Protein AF-A0A2S9FXM4-F1 (afdb_monomer_lite)

Structure (mmCIF, N/CA/C/O backbone):
data_AF-A0A2S9FXM4-F1
#
_entry.id   AF-A0A2S9FXM4-F1
#
loop_
_atom_site.group_PDB
_atom_site.id
_atom_site.type_symbol
_atom_site.label_atom_id
_atom_site.label_alt_id
_atom_site.l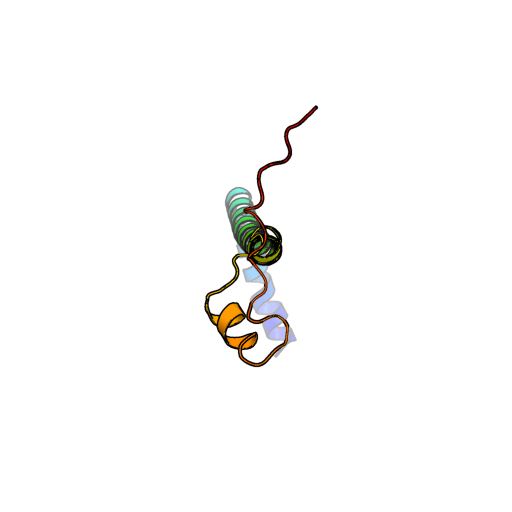abel_comp_id
_atom_site.label_asym_id
_atom_site.label_entity_id
_atom_site.label_seq_id
_atom_site.pdbx_PDB_ins_code
_atom_site.Cartn_x
_atom_site.Cartn_y
_atom_site.Cartn_z
_atom_site.occupancy
_atom_site.B_iso_or_equiv
_atom_site.auth_seq_id
_atom_site.auth_comp_id
_atom_site.auth_asym_id
_atom_site.auth_atom_id
_atom_site.pdbx_PDB_model_num
ATOM 1 N N . MET A 1 1 ? -36.896 -4.322 10.360 1.00 69.06 1 MET A N 1
ATOM 2 C CA . MET A 1 1 ? -35.661 -5.108 10.144 1.00 69.06 1 MET A CA 1
ATOM 3 C C . MET A 1 1 ? -34.413 -4.236 10.114 1.00 69.06 1 MET A C 1
ATOM 5 O O . MET A 1 1 ? -33.514 -4.516 10.890 1.00 69.06 1 MET A O 1
ATOM 9 N N . LEU A 1 2 ? -34.366 -3.148 9.328 1.00 83.19 2 LEU A N 1
ATOM 10 C CA . LEU A 1 2 ? -33.218 -2.223 9.323 1.00 83.19 2 LEU A CA 1
ATOM 11 C C . LEU A 1 2 ? -32.910 -1.636 10.717 1.00 83.19 2 LEU A C 1
ATOM 13 O O . LEU A 1 2 ? -31.777 -1.727 11.167 1.00 83.19 2 LEU A O 1
ATOM 17 N N . LEU A 1 3 ? -33.922 -1.117 11.430 1.00 88.50 3 LEU A N 1
ATOM 18 C CA . LEU A 1 3 ? -33.777 -0.571 12.792 1.00 88.50 3 LEU A CA 1
ATOM 19 C C . LEU A 1 3 ? -33.240 -1.614 13.790 1.00 88.50 3 LEU A C 1
ATOM 21 O O . LEU A 1 3 ? -32.385 -1.314 14.614 1.00 88.50 3 LEU A O 1
ATOM 25 N N . THR A 1 4 ? -33.732 -2.849 13.685 1.00 84.06 4 THR A N 1
ATOM 26 C CA . THR A 1 4 ? -33.337 -3.989 14.521 1.00 84.06 4 THR A CA 1
ATOM 27 C C . THR A 1 4 ? -31.872 -4.349 14.287 1.00 84.06 4 THR A C 1
ATOM 29 O O . THR A 1 4 ? -31.105 -4.451 15.237 1.00 84.06 4 THR A O 1
ATOM 32 N N . VAL A 1 5 ? -31.457 -4.463 13.021 1.00 80.88 5 VAL A N 1
ATOM 33 C CA . VAL A 1 5 ? -30.048 -4.677 12.668 1.00 80.88 5 VAL A CA 1
ATOM 34 C C . VAL A 1 5 ? -29.199 -3.512 13.172 1.00 80.88 5 VAL A C 1
ATOM 36 O O . VAL A 1 5 ? -28.167 -3.735 13.791 1.00 80.88 5 VAL A O 1
ATOM 39 N N . LEU A 1 6 ? -29.659 -2.272 12.994 1.00 83.75 6 LEU A N 1
ATOM 40 C CA . LEU A 1 6 ? -28.936 -1.089 13.440 1.00 83.75 6 LEU A CA 1
ATOM 41 C C . LEU A 1 6 ? -28.698 -1.118 14.954 1.00 83.75 6 LEU A C 1
ATOM 43 O O . LEU A 1 6 ? -27.552 -1.012 15.360 1.00 83.75 6 LEU A O 1
ATOM 47 N N . VAL A 1 7 ? -29.731 -1.334 15.774 1.00 80.06 7 VAL A N 1
ATOM 48 C CA . VAL A 1 7 ? -29.636 -1.326 17.246 1.00 80.06 7 VAL A CA 1
ATOM 49 C C . VAL A 1 7 ? -28.843 -2.514 17.792 1.00 80.06 7 VAL A C 1
ATOM 51 O O . VAL A 1 7 ? -27.935 -2.319 18.599 1.00 80.06 7 VAL A O 1
ATOM 54 N N . PHE A 1 8 ? -29.155 -3.736 17.352 1.00 81.00 8 PHE A N 1
ATOM 55 C CA . PHE A 1 8 ? -28.563 -4.941 17.938 1.00 81.00 8 PHE A CA 1
ATOM 56 C C . PHE A 1 8 ? -27.155 -5.234 17.419 1.00 81.00 8 PHE A C 1
ATOM 58 O O . PHE A 1 8 ? -26.361 -5.813 18.155 1.00 81.00 8 PHE A O 1
ATOM 65 N N . PHE A 1 9 ? -26.811 -4.814 16.196 1.00 77.44 9 PHE A N 1
ATOM 66 C CA . PHE A 1 9 ? -25.453 -4.997 15.679 1.00 77.44 9 PHE A CA 1
ATOM 67 C C . PHE A 1 9 ? -24.536 -3.814 15.979 1.00 77.44 9 PHE A C 1
ATOM 69 O O . PHE A 1 9 ? -23.358 -4.054 16.229 1.00 77.44 9 PHE A O 1
ATOM 76 N N . ASN A 1 10 ? -25.019 -2.559 16.003 1.00 80.88 10 ASN A N 1
ATOM 77 C CA . ASN A 1 10 ? -24.112 -1.425 16.239 1.00 80.88 10 ASN A CA 1
ATOM 78 C C . ASN A 1 10 ? -23.451 -1.504 17.610 1.00 80.88 10 ASN A C 1
ATOM 80 O O . ASN A 1 10 ? -22.237 -1.378 17.681 1.00 80.88 10 ASN A O 1
ATOM 84 N N . GLY A 1 11 ? -24.212 -1.697 18.690 1.00 80.19 11 GLY A N 1
ATOM 85 C CA . GLY A 1 11 ? -23.661 -1.658 20.052 1.00 80.19 11 GLY A CA 1
ATOM 86 C C . GLY A 1 11 ? -22.458 -2.597 20.241 1.00 80.19 11 GLY A C 1
ATOM 87 O O . GLY A 1 11 ? -21.360 -2.129 20.560 1.00 80.19 11 GLY A O 1
ATOM 88 N N . PRO A 1 12 ? -22.608 -3.906 19.971 1.00 80.31 12 PRO A N 1
ATOM 89 C CA . PRO A 1 12 ? -21.506 -4.865 20.031 1.00 80.31 12 PRO A CA 1
ATOM 90 C C . PRO A 1 12 ? -20.353 -4.533 19.073 1.00 80.31 12 PRO A C 1
ATOM 92 O O . PRO A 1 12 ? -19.191 -4.648 19.461 1.00 80.31 12 PRO A O 1
ATOM 95 N N . VAL A 1 13 ? -20.650 -4.062 17.854 1.00 76.94 13 VAL A N 1
ATOM 96 C CA . VAL A 1 13 ? -19.638 -3.651 16.863 1.00 76.94 13 VAL A CA 1
ATOM 97 C C . VAL A 1 13 ? -18.803 -2.470 17.360 1.00 76.94 13 VAL A C 1
ATOM 99 O O . VAL A 1 13 ? -17.576 -2.523 17.286 1.00 76.94 13 VAL A O 1
ATOM 102 N N . TRP A 1 14 ? -19.431 -1.431 17.914 1.00 75.81 14 TRP A N 1
ATOM 103 C CA . TRP A 1 14 ? -18.730 -0.278 18.484 1.00 75.81 14 TRP A CA 1
ATOM 104 C C . TRP A 1 14 ? -17.892 -0.669 19.696 1.00 75.81 14 TRP A C 1
ATOM 106 O O . TRP A 1 14 ? -16.783 -0.168 19.862 1.00 75.81 14 TRP A O 1
ATOM 116 N N . THR A 1 15 ? -18.380 -1.606 20.508 1.00 75.06 15 THR A N 1
ATOM 117 C CA . THR A 1 15 ? -17.648 -2.099 21.681 1.00 75.06 15 THR A CA 1
ATOM 118 C C . THR A 1 15 ? -16.416 -2.898 21.254 1.00 75.06 15 THR A C 1
ATOM 120 O O . THR A 1 15 ? -15.318 -2.657 21.751 1.00 75.06 15 THR A O 1
ATOM 123 N N . MET A 1 16 ? -16.5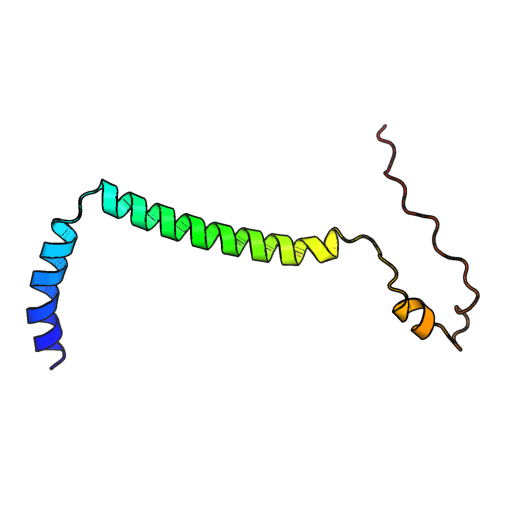52 -3.780 20.259 1.00 73.50 16 MET A N 1
ATOM 124 C CA . MET A 1 16 ? -15.411 -4.482 19.669 1.00 73.50 16 MET A CA 1
ATOM 125 C C . MET A 1 16 ? -14.415 -3.502 19.044 1.00 73.50 16 MET A C 1
ATOM 127 O O . MET A 1 16 ? -13.219 -3.621 19.304 1.00 73.50 16 MET A O 1
ATOM 131 N N . ALA A 1 17 ? -14.882 -2.494 18.301 1.00 70.06 17 ALA A N 1
ATOM 132 C CA . ALA A 1 17 ? -14.026 -1.460 17.722 1.00 70.06 17 ALA A CA 1
ATOM 133 C C . ALA A 1 17 ? -13.282 -0.643 18.794 1.00 70.06 17 ALA A C 1
ATOM 135 O O . ALA A 1 17 ? -12.094 -0.374 18.635 1.00 70.06 17 ALA A O 1
ATOM 136 N N . ALA A 1 18 ? -13.9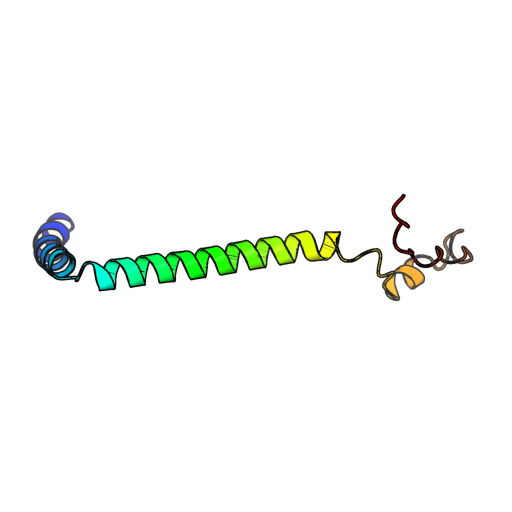38 -0.312 19.910 1.00 70.56 18 ALA A N 1
ATOM 137 C CA . ALA A 1 18 ? -13.329 0.397 21.035 1.00 70.56 18 ALA A CA 1
ATOM 138 C C . ALA A 1 18 ? -12.268 -0.441 21.772 1.00 70.56 18 ALA A C 1
ATOM 140 O O . ALA A 1 18 ? -11.316 0.114 22.318 1.00 70.56 18 ALA A O 1
ATOM 141 N N . THR A 1 19 ? -12.396 -1.773 21.761 1.00 74.50 19 THR A N 1
ATOM 142 C CA . THR A 1 19 ? -11.389 -2.684 22.338 1.00 74.50 19 THR A CA 1
ATOM 143 C C . THR A 1 19 ? -10.208 -2.972 21.409 1.00 74.50 19 THR A C 1
ATOM 145 O O . THR A 1 19 ? -9.214 -3.563 21.841 1.00 74.50 19 THR A O 1
ATOM 148 N N . ILE A 1 20 ? -10.266 -2.556 20.137 1.00 76.62 20 ILE A N 1
ATOM 149 C CA . ILE A 1 20 ? -9.115 -2.675 19.241 1.00 76.62 20 ILE A CA 1
ATOM 150 C C . ILE A 1 20 ? -8.024 -1.729 19.742 1.00 76.62 20 ILE A C 1
ATOM 152 O O . ILE A 1 20 ? -8.162 -0.508 19.731 1.00 76.62 20 ILE A O 1
ATOM 156 N N . SER A 1 21 ? -6.897 -2.310 20.157 1.00 78.56 21 SER A N 1
ATOM 157 C CA . SER A 1 21 ? -5.709 -1.539 20.520 1.00 78.56 21 SER A CA 1
ATOM 158 C C . SER A 1 21 ? -5.300 -0.611 19.373 1.00 78.56 21 SER A C 1
ATOM 160 O O . SER A 1 21 ? -5.267 -1.024 18.209 1.00 78.56 21 SER A O 1
ATOM 162 N N . ARG A 1 22 ? -4.914 0.627 19.716 1.00 81.12 22 ARG A N 1
ATOM 163 C CA . ARG A 1 22 ? -4.427 1.649 18.771 1.00 81.12 22 ARG A CA 1
ATOM 164 C C . ARG A 1 22 ? -3.359 1.096 17.826 1.00 81.12 22 ARG A C 1
ATOM 166 O O . ARG A 1 22 ? -3.349 1.450 16.652 1.00 81.12 22 ARG A O 1
ATOM 173 N N . LEU A 1 23 ? -2.510 0.192 18.321 1.00 85.31 23 LEU A N 1
ATOM 174 C CA . LEU A 1 23 ? -1.478 -0.471 17.528 1.00 85.31 23 LEU A CA 1
ATOM 175 C C . LEU A 1 23 ? -2.080 -1.316 16.395 1.00 85.31 23 LEU A C 1
ATOM 177 O O . LEU A 1 23 ? -1.684 -1.166 15.246 1.00 85.31 23 LEU A O 1
ATOM 181 N N . ARG A 1 24 ? -3.079 -2.158 16.684 1.00 88.19 24 ARG A N 1
ATOM 182 C CA . ARG A 1 24 ? -3.736 -3.008 15.672 1.00 88.19 24 ARG A CA 1
ATOM 183 C C . ARG A 1 24 ? -4.431 -2.178 14.597 1.00 88.19 24 ARG A C 1
ATOM 185 O O . ARG A 1 24 ? -4.362 -2.533 13.425 1.00 88.19 24 ARG A O 1
ATOM 192 N N . LEU A 1 25 ? -5.064 -1.074 14.993 1.00 88.06 25 LEU A N 1
ATOM 193 C CA . LEU A 1 25 ? -5.705 -0.148 14.062 1.00 88.06 25 LEU A CA 1
ATOM 194 C C . LEU A 1 25 ? -4.674 0.517 13.140 1.00 88.06 25 LEU A C 1
ATOM 196 O O . LEU A 1 25 ? -4.869 0.552 11.928 1.00 88.06 25 LEU A O 1
ATOM 200 N N . TRP A 1 26 ? -3.543 0.962 13.692 1.00 94.31 26 TRP A N 1
ATOM 201 C CA . TRP A 1 26 ? -2.434 1.497 12.901 1.00 94.31 26 TRP A CA 1
ATOM 202 C C . TRP A 1 26 ? -1.824 0.468 11.949 1.00 94.31 26 TRP A C 1
ATOM 204 O O . TRP A 1 26 ? -1.579 0.804 10.794 1.00 94.31 26 TRP A O 1
ATOM 214 N N . LEU A 1 27 ? -1.632 -0.785 12.380 1.00 93.56 27 LEU A N 1
ATOM 215 C CA . LEU A 1 27 ? -1.185 -1.861 11.488 1.00 93.56 27 LEU A CA 1
ATOM 216 C C . LEU A 1 27 ? -2.173 -2.093 10.339 1.00 93.56 27 LEU A C 1
ATOM 218 O O . LEU A 1 27 ? -1.744 -2.241 9.199 1.00 93.56 27 LEU A O 1
ATOM 222 N N . ALA A 1 28 ? -3.480 -2.099 10.617 1.00 91.88 28 ALA A N 1
ATOM 223 C CA . ALA A 1 28 ? -4.503 -2.269 9.588 1.00 91.88 28 ALA A CA 1
ATOM 224 C C . ALA A 1 28 ? -4.501 -1.110 8.576 1.00 91.88 28 ALA A C 1
ATOM 226 O O . ALA A 1 28 ? -4.559 -1.344 7.370 1.00 91.88 28 ALA A O 1
ATOM 227 N N . LEU A 1 29 ? -4.376 0.134 9.053 1.00 95.31 29 LEU A N 1
ATOM 228 C CA . LEU A 1 29 ? -4.253 1.314 8.194 1.00 95.31 29 LEU A CA 1
ATOM 229 C C . LEU A 1 29 ? -2.981 1.274 7.346 1.00 95.31 29 LEU A C 1
ATOM 231 O O . LEU A 1 29 ? -3.038 1.536 6.148 1.00 95.31 29 LEU A O 1
ATOM 235 N N . LEU A 1 30 ? -1.843 0.925 7.946 1.00 97.12 30 LEU A N 1
ATOM 236 C CA . LEU A 1 30 ? -0.562 0.838 7.248 1.00 97.12 30 LEU A CA 1
ATOM 237 C C . LEU A 1 30 ? -0.589 -0.279 6.200 1.00 97.12 30 LEU A C 1
ATOM 239 O O . LEU A 1 30 ? -0.130 -0.079 5.079 1.00 97.12 30 LEU A O 1
ATOM 243 N N . PHE A 1 31 ? -1.195 -1.422 6.520 1.00 96.88 31 PHE A N 1
ATOM 244 C CA . PHE A 1 31 ? -1.426 -2.503 5.567 1.00 96.88 31 PHE A CA 1
ATOM 245 C C . PHE A 1 31 ? -2.288 -2.050 4.381 1.00 96.88 31 PHE A C 1
ATOM 247 O O . PHE A 1 31 ? -1.917 -2.269 3.227 1.00 96.88 31 PHE A O 1
ATOM 254 N N . LEU A 1 32 ? -3.401 -1.362 4.647 1.00 97.38 32 LEU A N 1
ATOM 255 C CA . LEU A 1 32 ? -4.257 -0.811 3.596 1.00 97.38 32 LEU A CA 1
ATOM 256 C C . LEU A 1 32 ? -3.499 0.207 2.727 1.00 97.38 32 LEU A C 1
ATOM 258 O O . LEU A 1 32 ? -3.599 0.171 1.499 1.00 97.38 32 LEU A O 1
ATOM 262 N N . LEU A 1 33 ? -2.700 1.074 3.354 1.00 97.50 33 LEU A N 1
ATOM 263 C CA . LEU A 1 33 ? -1.859 2.054 2.671 1.00 97.50 33 LEU A CA 1
ATOM 264 C C . LEU A 1 33 ? -0.805 1.377 1.785 1.00 97.50 33 LEU A C 1
ATOM 266 O O . LEU A 1 33 ? -0.611 1.803 0.650 1.00 97.50 33 LEU A O 1
ATOM 270 N N . LEU A 1 34 ? -0.158 0.310 2.264 1.00 98.06 34 LEU A N 1
ATOM 271 C CA . LEU A 1 34 ? 0.816 -0.471 1.494 1.00 98.06 34 LEU A CA 1
ATOM 272 C C . LEU A 1 34 ? 0.187 -1.080 0.244 1.00 98.06 34 LEU A C 1
ATOM 274 O O . LEU A 1 34 ? 0.767 -0.984 -0.835 1.00 98.06 34 LEU A O 1
ATOM 278 N N . ILE A 1 35 ? -1.007 -1.664 0.366 1.00 97.19 35 ILE A N 1
ATOM 279 C CA . ILE A 1 35 ? -1.735 -2.214 -0.784 1.00 97.19 35 ILE A CA 1
ATOM 280 C C . ILE A 1 35 ? -2.064 -1.101 -1.784 1.00 97.19 35 ILE A C 1
ATOM 282 O O . ILE A 1 35 ? -1.806 -1.248 -2.980 1.00 97.19 35 ILE A O 1
ATOM 286 N N . ALA A 1 36 ? -2.592 0.030 -1.310 1.00 96.12 36 ALA A N 1
ATOM 287 C CA . ALA A 1 36 ? -2.905 1.173 -2.162 1.00 96.12 36 ALA A CA 1
ATOM 288 C C . ALA A 1 36 ? -1.656 1.708 -2.883 1.00 96.12 36 ALA A C 1
ATOM 290 O O . ALA A 1 36 ? -1.691 1.933 -4.094 1.00 96.12 36 ALA A O 1
ATOM 291 N N . ALA A 1 37 ? -0.538 1.846 -2.168 1.00 96.56 37 ALA A N 1
ATOM 292 C CA . ALA A 1 37 ? 0.741 2.263 -2.725 1.00 96.56 37 ALA A CA 1
ATOM 293 C C . ALA A 1 37 ? 1.270 1.253 -3.752 1.00 96.56 37 ALA A C 1
ATOM 295 O O . ALA A 1 37 ? 1.700 1.658 -4.828 1.00 96.56 37 ALA A O 1
ATOM 296 N N . ALA A 1 38 ? 1.181 -0.051 -3.481 1.00 95.19 38 ALA A N 1
ATOM 297 C CA . ALA A 1 38 ? 1.584 -1.093 -4.422 1.00 95.19 38 ALA A CA 1
ATOM 298 C C . ALA A 1 38 ? 0.768 -1.030 -5.720 1.00 95.19 38 ALA A C 1
ATOM 300 O O . ALA A 1 38 ? 1.338 -1.078 -6.811 1.00 95.19 38 ALA A O 1
ATOM 301 N N . PHE A 1 39 ? -0.553 -0.844 -5.628 1.00 93.00 39 PHE A N 1
ATOM 302 C CA . PHE A 1 39 ? -1.394 -0.636 -6.807 1.00 93.00 39 PHE A CA 1
ATOM 303 C C . PHE A 1 39 ? -1.052 0.656 -7.542 1.00 93.00 39 PHE A C 1
ATOM 305 O O . PHE A 1 39 ? -0.973 0.651 -8.770 1.00 93.00 39 PHE A O 1
ATOM 312 N N . LEU A 1 40 ? -0.835 1.754 -6.819 1.00 93.69 40 LEU A N 1
ATOM 313 C CA . LEU A 1 40 ? -0.481 3.038 -7.410 1.00 93.69 40 LEU A CA 1
ATOM 314 C C . LEU A 1 40 ? 0.853 2.952 -8.153 1.00 93.69 40 LEU A C 1
ATOM 316 O O . LEU A 1 40 ? 0.932 3.355 -9.311 1.00 93.69 40 LEU A O 1
ATOM 320 N N . VAL A 1 41 ? 1.878 2.379 -7.524 1.00 92.12 41 VAL A N 1
ATOM 321 C CA . VAL A 1 41 ? 3.205 2.179 -8.112 1.00 92.12 41 VAL A CA 1
ATOM 322 C C . VAL A 1 41 ? 3.126 1.204 -9.278 1.00 92.12 41 VAL A C 1
ATOM 324 O O . VAL A 1 41 ? 3.672 1.504 -10.328 1.00 92.12 41 VAL A O 1
ATOM 327 N N . SER A 1 42 ? 2.395 0.093 -9.164 1.00 88.06 42 SER A N 1
ATOM 328 C CA . SER A 1 42 ? 2.215 -0.867 -10.261 1.00 88.06 42 SER A CA 1
ATOM 329 C C . SER A 1 42 ? 1.506 -0.245 -11.469 1.00 88.06 42 SER A C 1
ATOM 331 O O . SER A 1 42 ? 1.959 -0.405 -12.604 1.00 88.06 42 SER A O 1
ATOM 333 N N . ARG A 1 43 ? 0.442 0.542 -11.254 1.00 80.69 43 ARG A N 1
ATOM 334 C CA . ARG A 1 43 ? -0.235 1.283 -12.332 1.00 80.69 43 ARG A CA 1
ATOM 335 C C . ARG A 1 43 ? 0.653 2.363 -12.927 1.00 80.69 43 ARG A C 1
ATOM 337 O O . ARG A 1 43 ? 0.684 2.520 -14.145 1.00 80.69 43 ARG A O 1
ATOM 344 N N . THR A 1 44 ? 1.376 3.087 -12.080 1.00 78.50 44 THR A N 1
ATOM 345 C CA . THR A 1 44 ? 2.307 4.128 -12.516 1.00 78.50 44 THR A CA 1
ATOM 346 C C . THR A 1 44 ? 3.407 3.495 -13.352 1.00 78.50 44 THR A C 1
ATOM 348 O O . THR A 1 44 ? 3.535 3.856 -14.512 1.00 78.50 44 THR A O 1
ATOM 351 N N . LEU A 1 45 ? 4.095 2.470 -12.843 1.00 74.50 45 LEU A N 1
ATOM 352 C CA . LEU A 1 45 ? 5.099 1.685 -13.562 1.00 74.50 45 LEU A CA 1
ATOM 353 C C . LEU A 1 45 ? 4.549 1.116 -14.865 1.00 74.50 45 LEU A C 1
ATOM 355 O O . LEU A 1 45 ? 5.201 1.246 -15.887 1.00 74.50 45 LEU A O 1
ATOM 359 N N . SER A 1 46 ? 3.341 0.555 -14.879 1.00 72.62 46 SER A N 1
ATOM 360 C CA . SER A 1 46 ? 2.716 0.049 -16.110 1.00 72.62 46 SER A CA 1
ATOM 361 C C . SER A 1 46 ? 2.446 1.151 -17.134 1.00 72.62 46 SER A C 1
ATOM 363 O O . SER A 1 46 ? 2.502 0.890 -18.331 1.00 72.62 46 SER A O 1
ATOM 365 N N . ARG A 1 47 ? 2.187 2.383 -16.683 1.00 67.75 47 ARG A N 1
ATOM 366 C CA . ARG A 1 47 ? 1.960 3.552 -17.540 1.00 67.75 47 ARG A CA 1
ATOM 367 C C . ARG A 1 47 ? 3.259 4.226 -17.988 1.00 67.75 47 ARG A C 1
ATOM 369 O O . ARG A 1 47 ? 3.320 4.682 -19.122 1.00 67.75 47 ARG A O 1
ATOM 376 N N . VAL A 1 48 ? 4.299 4.273 -17.154 1.00 66.31 48 VAL A N 1
ATOM 377 C CA . VAL A 1 48 ? 5.614 4.810 -17.552 1.00 66.31 48 VAL A CA 1
ATOM 378 C C . VAL A 1 48 ? 6.501 3.781 -18.243 1.00 66.31 48 VAL A C 1
ATOM 380 O O . VAL A 1 48 ? 7.356 4.182 -19.014 1.00 66.31 48 VAL A O 1
ATOM 383 N N . ARG A 1 49 ? 6.301 2.471 -18.074 1.00 60.50 49 ARG A N 1
ATOM 384 C CA . ARG A 1 49 ? 7.040 1.426 -18.806 1.00 60.50 49 ARG A CA 1
ATOM 385 C C . ARG A 1 49 ? 6.931 1.548 -20.333 1.00 60.50 49 ARG A C 1
ATOM 387 O O . ARG A 1 49 ? 7.964 1.375 -20.962 1.00 60.50 49 ARG A O 1
ATOM 394 N N . PRO A 1 50 ? 5.777 1.849 -20.956 1.00 60.56 50 PRO A N 1
ATOM 395 C CA . PRO A 1 50 ? 5.713 2.114 -22.395 1.00 60.56 50 PRO A CA 1
ATOM 396 C C . PRO A 1 50 ? 6.363 3.447 -22.791 1.00 60.56 50 PRO A C 1
ATOM 398 O O . PRO A 1 50 ? 6.806 3.578 -23.921 1.00 60.56 50 PRO A O 1
ATOM 401 N N . ILE A 1 51 ? 6.473 4.409 -21.867 1.00 61.38 51 ILE A N 1
ATOM 402 C CA . ILE A 1 51 ? 7.162 5.690 -22.105 1.00 61.38 51 ILE A CA 1
ATOM 403 C C . ILE A 1 51 ? 8.686 5.517 -21.989 1.00 61.38 51 ILE A C 1
ATOM 405 O O . ILE A 1 51 ? 9.442 6.108 -22.753 1.00 61.38 51 ILE A O 1
ATOM 409 N N . LEU A 1 52 ? 9.143 4.690 -21.042 1.00 58.50 52 LEU A N 1
ATOM 410 C CA . LEU A 1 52 ? 10.552 4.358 -20.834 1.00 58.50 52 LEU A CA 1
ATOM 411 C C . LEU A 1 52 ? 11.049 3.244 -21.744 1.00 58.50 52 LEU A C 1
ATOM 413 O O . LEU A 1 52 ? 12.261 3.129 -21.867 1.00 58.50 52 LEU A O 1
ATOM 417 N N . ARG A 1 53 ? 10.171 2.420 -22.336 1.00 57.06 53 ARG A N 1
ATOM 418 C CA . ARG A 1 53 ? 10.534 1.506 -23.421 1.00 57.06 53 ARG A CA 1
ATOM 419 C C . ARG A 1 53 ? 10.792 2.372 -24.646 1.00 57.06 53 ARG A C 1
ATOM 421 O O . ARG A 1 53 ? 9.841 2.781 -25.308 1.00 57.06 53 ARG A O 1
ATOM 428 N N . PRO A 1 54 ? 12.059 2.686 -24.943 1.00 57.09 54 PRO A N 1
ATOM 429 C CA . PRO A 1 54 ? 12.375 3.455 -26.117 1.00 57.09 54 PRO A CA 1
ATOM 430 C C . PRO A 1 54 ? 12.262 2.461 -27.260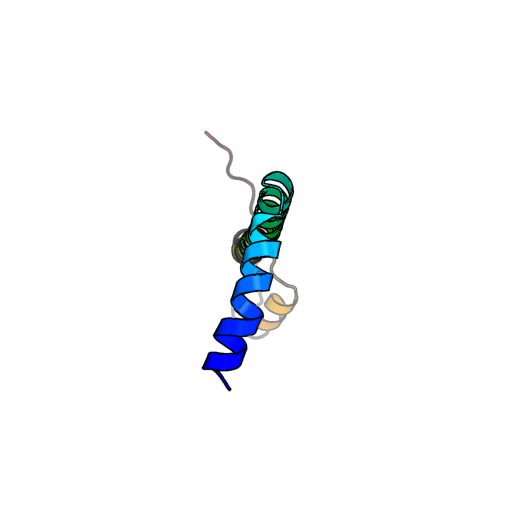 1.00 57.09 54 PRO A C 1
ATOM 432 O O . PRO A 1 54 ? 13.091 1.562 -27.341 1.00 57.09 54 PRO A O 1
ATOM 435 N N . ASP A 1 55 ? 11.263 2.615 -28.125 1.00 58.78 55 ASP A N 1
ATOM 436 C CA . ASP A 1 55 ? 11.494 2.325 -29.543 1.00 58.78 55 ASP A CA 1
ATOM 437 C C . ASP A 1 55 ? 12.038 0.902 -29.797 1.00 58.78 55 ASP A C 1
ATOM 439 O O . ASP A 1 55 ? 12.973 0.698 -30.572 1.00 58.78 55 ASP A O 1
ATOM 443 N N . ALA A 1 56 ? 11.531 -0.097 -29.068 1.00 53.91 56 ALA A N 1
ATOM 444 C CA . ALA A 1 56 ? 11.857 -1.478 -29.374 1.00 53.91 56 ALA A CA 1
ATOM 445 C C . ALA A 1 56 ? 11.023 -1.817 -30.601 1.00 53.91 56 ALA A C 1
ATOM 447 O O . ALA A 1 56 ? 9.934 -2.355 -30.444 1.00 53.91 56 ALA A O 1
ATOM 448 N N . LYS A 1 57 ? 11.517 -1.402 -31.777 1.00 53.94 57 LYS A N 1
ATOM 449 C CA . LYS A 1 57 ? 11.072 -1.855 -33.092 1.00 53.94 57 LYS A CA 1
ATOM 450 C C . LYS A 1 57 ? 10.814 -3.347 -32.957 1.00 53.94 57 LYS A C 1
ATOM 452 O O . LYS A 1 57 ? 11.762 -4.124 -32.805 1.00 53.94 57 LYS A O 1
ATOM 457 N N . GLN A 1 58 ? 9.549 -3.724 -32.861 1.00 61.44 58 GLN A N 1
ATOM 458 C CA . GLN A 1 58 ? 9.218 -5.123 -32.731 1.00 61.44 58 GLN A CA 1
ATOM 459 C C . GLN A 1 58 ? 9.373 -5.723 -34.136 1.00 61.44 58 GLN A C 1
ATOM 461 O O . GLN A 1 58 ? 9.161 -5.022 -35.129 1.00 61.44 58 GLN A O 1
ATOM 466 N N . PRO A 1 59 ? 9.832 -6.973 -34.278 1.00 60.41 59 PRO A N 1
ATOM 467 C CA . PRO A 1 59 ? 10.046 -7.573 -35.596 1.00 60.41 59 PRO A CA 1
ATOM 468 C C . PRO A 1 59 ? 8.784 -7.531 -36.482 1.00 60.41 59 PRO A C 1
ATOM 470 O O . PRO A 1 59 ? 8.897 -7.440 -37.703 1.00 60.41 59 PRO A O 1
ATOM 473 N N . GLU A 1 60 ? 7.592 -7.501 -35.881 1.00 64.62 60 GLU A N 1
ATOM 474 C CA . GLU A 1 60 ? 6.304 -7.283 -36.549 1.00 64.62 60 GLU A CA 1
ATOM 475 C C . GLU A 1 60 ? 6.135 -5.897 -37.205 1.00 64.62 60 GLU A C 1
ATOM 477 O O . GLU A 1 60 ? 5.431 -5.774 -38.211 1.00 64.62 60 GLU A O 1
ATOM 482 N N . ASP A 1 61 ? 6.817 -4.860 -36.714 1.00 66.19 61 ASP A N 1
ATOM 483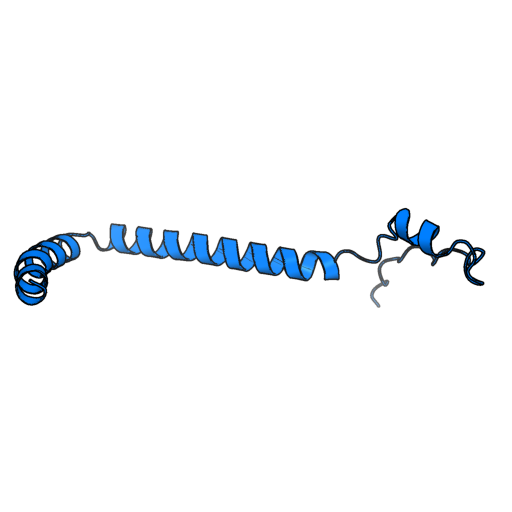 C CA . ASP A 1 61 ? 6.756 -3.514 -37.295 1.00 66.19 61 ASP A CA 1
ATOM 484 C C . ASP A 1 61 ? 7.457 -3.480 -38.665 1.00 66.19 61 ASP A C 1
ATOM 486 O O . ASP A 1 61 ? 7.019 -2.784 -39.578 1.00 66.19 61 ASP A O 1
ATOM 490 N N . ALA A 1 62 ? 8.513 -4.286 -38.846 1.00 67.12 62 ALA A N 1
ATOM 491 C CA . ALA A 1 62 ? 9.203 -4.429 -40.131 1.00 67.12 62 ALA A CA 1
ATOM 492 C C . ALA A 1 62 ? 8.345 -5.167 -41.170 1.00 67.12 62 ALA A C 1
ATOM 494 O O . ALA A 1 62 ? 8.375 -4.821 -42.349 1.00 67.12 62 ALA A O 1
ATOM 495 N N . ALA A 1 63 ? 7.534 -6.137 -40.733 1.00 72.25 63 ALA A N 1
ATOM 496 C CA . ALA A 1 63 ? 6.602 -6.845 -41.609 1.00 72.25 63 ALA A CA 1
ATOM 497 C C . ALA A 1 63 ? 5.481 -5.928 -42.136 1.00 72.25 63 ALA A C 1
ATOM 499 O O . ALA A 1 63 ? 4.985 -6.133 -43.240 1.00 72.25 63 ALA A O 1
ATOM 500 N N . THR A 1 64 ? 5.123 -4.884 -41.382 1.00 74.94 64 THR A N 1
ATOM 501 C CA . THR A 1 64 ? 4.109 -3.885 -41.774 1.00 74.94 64 THR A CA 1
ATOM 502 C C . THR A 1 64 ? 4.604 -2.934 -42.875 1.00 74.94 64 THR A C 1
ATOM 504 O O . THR A 1 64 ? 3.800 -2.291 -43.548 1.00 74.94 64 THR A O 1
ATOM 507 N N . LEU A 1 65 ? 5.921 -2.844 -43.088 1.00 71.75 65 LEU A N 1
ATOM 508 C CA . LEU A 1 65 ? 6.531 -1.967 -44.093 1.00 71.75 65 LEU A CA 1
ATOM 509 C C . LEU A 1 65 ? 6.705 -2.641 -45.462 1.00 71.75 65 LEU A C 1
ATOM 511 O O . LEU A 1 65 ? 7.041 -1.946 -46.423 1.00 71.75 65 LEU A O 1
ATOM 515 N N . ILE A 1 66 ? 6.453 -3.951 -45.565 1.00 80.12 66 ILE A N 1
ATOM 516 C CA . ILE A 1 66 ? 6.542 -4.712 -46.818 1.00 80.12 66 ILE A CA 1
ATOM 517 C C . ILE A 1 66 ? 5.511 -4.170 -47.816 1.00 80.12 66 ILE A C 1
ATOM 519 O O . ILE A 1 66 ? 4.322 -4.082 -47.513 1.00 80.12 66 ILE A O 1
ATOM 523 N N . GLY A 1 67 ? 5.963 -3.791 -49.011 1.00 79.75 67 GLY A N 1
ATOM 524 C CA . GLY A 1 67 ? 5.120 -3.190 -50.047 1.00 79.75 67 GLY A CA 1
ATOM 525 C C . GLY A 1 67 ? 4.871 -1.689 -49.871 1.00 79.75 67 GLY A C 1
ATOM 526 O O . GLY A 1 67 ? 4.173 -1.086 -50.687 1.00 79.75 67 GLY A O 1
ATOM 527 N N . THR A 1 68 ? 5.453 -1.061 -48.845 1.00 80.31 68 THR A N 1
ATOM 528 C CA . THR A 1 68 ? 5.484 0.400 -48.724 1.00 80.31 68 THR A CA 1
ATOM 529 C C . THR A 1 68 ? 6.783 0.958 -49.319 1.00 80.31 68 THR A C 1
ATOM 531 O O . THR A 1 68 ? 7.810 0.282 -49.301 1.00 80.31 68 THR A O 1
ATOM 534 N N . PRO A 1 69 ? 6.812 2.225 -49.773 1.00 77.75 69 PRO A N 1
ATOM 535 C CA . PRO A 1 69 ? 8.047 2.874 -50.233 1.00 77.75 69 PRO A CA 1
ATOM 536 C C . PRO A 1 69 ? 9.167 2.943 -49.178 1.00 77.75 69 PRO A C 1
ATOM 538 O O . PRO A 1 69 ? 10.293 3.306 -49.501 1.00 77.75 69 PRO A O 1
ATOM 541 N N . PHE A 1 70 ? 8.853 2.636 -47.916 1.00 76.62 70 PHE A N 1
ATOM 542 C CA . PHE A 1 70 ? 9.767 2.670 -46.777 1.00 76.62 70 PHE A CA 1
ATOM 543 C C . PHE A 1 70 ? 10.374 1.298 -46.445 1.00 76.62 70 PHE A C 1
ATOM 545 O O . PHE A 1 70 ? 11.140 1.199 -45.491 1.00 76.62 70 PHE A O 1
ATOM 552 N N . GLU A 1 71 ? 10.076 0.252 -47.222 1.00 80.81 71 GLU A N 1
ATOM 553 C CA . GLU A 1 71 ? 10.594 -1.110 -47.018 1.00 80.81 71 GLU A CA 1
ATOM 554 C C . GLU A 1 71 ? 12.130 -1.171 -46.997 1.00 80.81 71 GLU A C 1
ATOM 556 O O . GLU A 1 71 ? 12.729 -1.903 -46.213 1.00 80.81 71 GLU A O 1
ATOM 561 N N . THR A 1 72 ? 12.781 -0.357 -47.827 1.00 78.75 72 THR A N 1
ATOM 562 C CA . THR A 1 72 ? 14.243 -0.278 -47.953 1.00 78.75 72 THR A CA 1
ATOM 563 C C . THR A 1 72 ? 14.875 0.809 -47.084 1.00 78.75 72 THR A C 1
ATOM 565 O O . THR A 1 72 ? 16.076 1.065 -47.195 1.00 78.75 72 THR A O 1
ATOM 568 N N . MET A 1 73 ? 14.100 1.471 -46.217 1.00 78.88 73 MET A N 1
ATOM 569 C CA . MET A 1 73 ? 14.620 2.547 -45.380 1.00 78.88 73 MET A CA 1
ATOM 570 C C . MET A 1 73 ? 15.581 1.981 -44.316 1.00 78.88 73 MET A C 1
ATOM 572 O O . MET A 1 73 ? 15.198 1.089 -43.556 1.00 78.88 73 MET A O 1
ATOM 576 N N . PRO A 1 74 ? 16.828 2.484 -44.232 1.00 70.94 74 PRO A N 1
ATOM 577 C CA . PRO A 1 74 ? 17.789 2.013 -43.246 1.00 70.94 74 PRO A CA 1
ATOM 578 C C . PRO A 1 74 ? 17.327 2.351 -41.829 1.00 70.94 74 PRO A C 1
ATOM 580 O O . PRO A 1 74 ? 16.757 3.415 -41.572 1.00 70.94 74 PRO A O 1
ATOM 583 N N . ASP A 1 75 ? 17.605 1.437 -40.902 1.00 67.94 75 ASP A N 1
ATOM 584 C CA . ASP A 1 75 ? 17.156 1.575 -39.525 1.00 67.94 75 ASP A CA 1
ATOM 585 C C . ASP A 1 75 ? 17.760 2.781 -38.813 1.00 67.94 75 ASP A C 1
ATOM 587 O O . ASP A 1 75 ? 18.919 3.156 -39.024 1.00 67.94 75 ASP A O 1
ATOM 591 N N . ARG A 1 76 ? 16.964 3.383 -37.920 1.00 65.25 76 ARG A N 1
ATOM 592 C CA . ARG A 1 76 ? 17.419 4.529 -37.135 1.00 65.25 76 ARG A CA 1
ATOM 593 C C . ARG A 1 76 ? 18.636 4.107 -36.300 1.00 65.25 76 ARG A C 1
ATOM 595 O O . ARG A 1 76 ? 18.560 3.098 -35.593 1.00 65.25 76 ARG A O 1
ATOM 602 N N . PRO A 1 77 ? 19.743 4.871 -36.328 1.00 66.81 77 PRO A N 1
ATOM 603 C CA . PRO A 1 77 ? 20.917 4.551 -35.532 1.00 66.81 77 PRO A CA 1
ATOM 604 C C . PRO A 1 77 ? 20.544 4.449 -34.051 1.00 66.81 77 PRO A C 1
ATOM 606 O O . PRO A 1 77 ? 19.764 5.253 -33.530 1.00 66.81 77 PRO A O 1
ATOM 609 N N . ARG A 1 78 ? 21.094 3.420 -33.392 1.00 64.12 78 ARG A N 1
ATOM 610 C CA . ARG A 1 78 ? 20.815 3.069 -31.995 1.00 64.12 78 ARG A CA 1
ATOM 611 C C . ARG A 1 78 ? 20.915 4.315 -31.116 1.00 64.12 78 ARG A C 1
ATOM 613 O O . ARG A 1 78 ? 21.937 4.996 -31.118 1.00 64.12 78 ARG A O 1
ATOM 620 N N . ARG A 1 79 ? 19.847 4.601 -30.367 1.00 63.81 79 ARG A N 1
ATOM 621 C CA . ARG A 1 79 ? 19.757 5.788 -29.510 1.00 63.81 79 ARG A CA 1
ATOM 622 C C . ARG A 1 79 ? 20.854 5.708 -28.439 1.00 63.81 79 ARG A C 1
ATOM 624 O O . ARG A 1 79 ? 20.792 4.855 -27.557 1.00 63.81 79 ARG A O 1
ATOM 631 N N . VAL A 1 80 ? 21.875 6.555 -28.552 1.00 70.75 80 VAL A N 1
ATOM 632 C CA . VAL A 1 80 ? 22.934 6.708 -27.544 1.00 70.75 80 VAL A CA 1
ATOM 633 C C . VAL A 1 80 ? 22.500 7.725 -26.493 1.00 70.75 80 VAL A C 1
ATOM 635 O O . VAL A 1 80 ? 21.751 8.658 -26.789 1.00 70.75 80 VAL A O 1
ATOM 638 N N . THR A 1 81 ? 22.928 7.528 -25.248 1.00 68.31 81 THR A N 1
ATOM 639 C CA . THR A 1 81 ? 22.656 8.459 -24.151 1.00 68.31 81 THR A CA 1
ATOM 640 C C . THR A 1 81 ? 23.270 9.818 -24.482 1.00 68.31 81 THR A C 1
ATOM 642 O O . THR A 1 81 ? 24.432 9.882 -24.877 1.00 68.31 81 THR A O 1
ATOM 645 N N . LEU A 1 82 ? 22.501 10.900 -24.331 1.00 70.38 82 LEU A N 1
ATOM 646 C CA . LEU A 1 82 ? 23.012 12.261 -24.509 1.00 70.38 82 LEU A CA 1
ATOM 647 C C . LEU A 1 82 ? 24.170 12.503 -23.534 1.00 70.38 82 LEU A C 1
ATOM 649 O O . LEU A 1 82 ? 23.980 12.446 -22.317 1.00 70.38 82 LEU A O 1
ATOM 653 N N . SER A 1 83 ? 25.359 12.767 -24.075 1.00 70.12 83 SER A N 1
ATOM 654 C CA . SER A 1 83 ? 26.514 13.226 -23.308 1.00 70.12 83 SER A CA 1
ATOM 655 C C . SER A 1 83 ? 26.137 14.533 -22.609 1.00 70.12 83 SER A C 1
ATOM 657 O O . SER A 1 83 ? 25.709 15.484 -23.266 1.00 70.12 83 SER A O 1
ATOM 659 N N . LYS A 1 84 ? 26.231 14.567 -21.277 1.00 71.31 8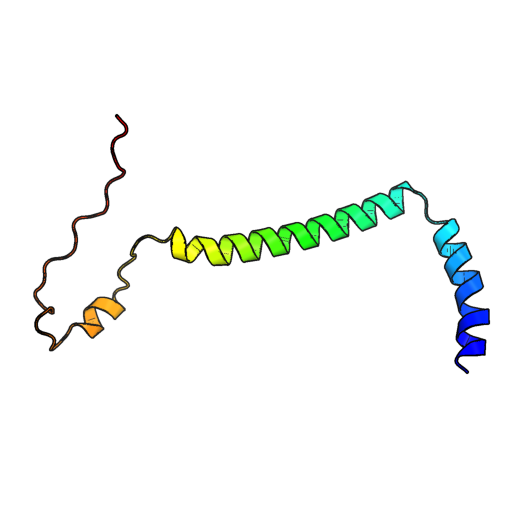4 LYS A N 1
ATOM 660 C CA . LYS A 1 84 ? 26.018 15.799 -20.505 1.00 71.31 84 LYS A CA 1
ATOM 661 C C . LYS A 1 84 ? 27.122 16.821 -20.833 1.00 71.31 84 LYS A C 1
ATOM 663 O O . LYS A 1 84 ? 28.256 16.381 -21.031 1.00 71.31 84 LYS A O 1
ATOM 668 N N . PRO A 1 85 ? 26.804 18.127 -20.884 1.00 63.88 85 PRO A N 1
ATOM 669 C CA . PRO A 1 85 ? 27.813 19.183 -20.878 1.00 63.88 85 PRO A CA 1
ATOM 670 C C . PRO A 1 85 ? 28.543 19.253 -19.531 1.00 63.88 85 PRO A C 1
ATOM 672 O O . PRO A 1 85 ? 27.924 18.887 -18.500 1.00 63.88 85 PRO A O 1
#

Sequence (85 aa):
MLLTVLVFFNGPVWTMAATISRLRLWLALLFLLLIAAAFLVSRTLSRVRPILRPDAKQPEDAATLIGTPFETMPDRPRRVTLSKP

pLDDT: mean 77.0, std 11.93, range [53.91, 98.06]

Foldseek 3Di:
DVVCCCVPVVVVVVVVVVPPPPVNVVVVVVVVVVVVVVVVVVVVCVVCVVVPPPDPCDVVVLVVCVPPPCNPPDDDPDDDDDDDD

Secondary structure (DSSP, 8-state):
-HHHHHHHHHHHHHHHHHHS-HHHHHHHHHHHHHHHHHHHHHHHHHHHHHHHS-----HHHHHTTTTSTTTTPPPPPP-PPPPP-

Radius of gyration: 28.63 Å; chains: 1; bounding box: 64×27×73 Å